Protein AF-A0A532AQA0-F1 (afdb_monomer)

pLDDT: mean 94.75, std 3.96, range [77.88, 98.0]

Secondary structure (DSSP, 8-state):
-EEEEEEEETTEEEEEEE-TTPPPEEEEESSGGGG-

Solvent-accessible surface area (backbone atoms only — not comparable to full-atom values): 2271 Å² total; per-residue (Å²): 121,42,81,80,45,74,48,81,51,100,79,25,27,42,34,34,34,36,43,92,97,48,75,75,45,76,49,78,30,80,38,77,78,70,75,112

Sequence (36 aa):
MVLVGVDGCKAGWIAVCRGPGAAPSTAVFPSFAALL

Radius of gyration: 9.73 Å; Cα contacts (8 Å, |Δi|>4): 64; chains: 1; bounding box: 23×15×24 Å

Structure (mmCIF, N/CA/C/O backbone):
data_AF-A0A532AQA0-F1
#
_entry.id   AF-A0A532AQA0-F1
#
loop_
_atom_site.group_PDB
_atom_site.id
_atom_site.type_symbol
_atom_site.label_atom_id
_atom_site.label_alt_id
_atom_site.label_comp_id
_atom_site.label_asym_id
_atom_site.label_entity_id
_atom_site.label_seq_id
_atom_site.pdbx_PDB_ins_code
_atom_site.Cartn_x
_atom_site.Cartn_y
_atom_site.Cartn_z
_atom_site.occupancy
_atom_site.B_iso_or_equiv
_atom_site.auth_seq_id
_ato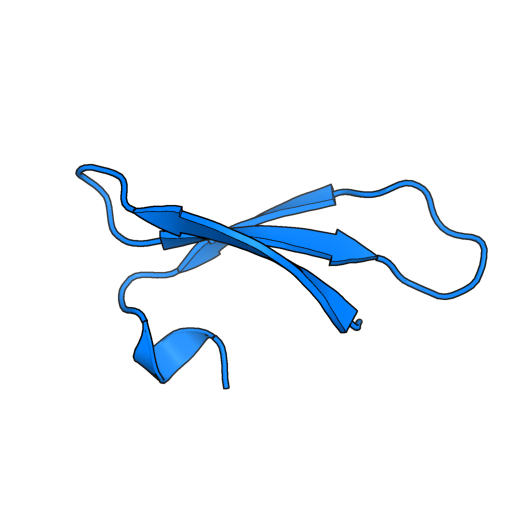m_site.auth_comp_id
_atom_site.auth_asym_id
_atom_site.auth_atom_id
_atom_site.pdbx_PDB_model_num
ATOM 1 N N . MET A 1 1 ? -4.910 -3.827 5.092 1.00 77.88 1 MET A N 1
ATOM 2 C CA . MET A 1 1 ? -4.163 -2.558 5.217 1.00 77.88 1 MET A CA 1
ATOM 3 C C . MET A 1 1 ? -4.741 -1.610 4.181 1.00 77.88 1 MET A C 1
ATOM 5 O O . MET A 1 1 ? -4.851 -2.040 3.044 1.00 77.88 1 MET A O 1
ATOM 9 N N . VAL A 1 2 ? -5.190 -0.411 4.555 1.00 92.25 2 VAL A N 1
ATOM 10 C CA . VAL A 1 2 ? -5.730 0.586 3.607 1.00 92.25 2 VAL A CA 1
ATOM 11 C C . VAL A 1 2 ? -4.813 1.803 3.600 1.00 92.25 2 VAL A C 1
ATOM 13 O O . VAL A 1 2 ? -4.387 2.247 4.668 1.00 92.25 2 VAL A O 1
ATOM 16 N N . LEU A 1 3 ? -4.513 2.332 2.415 1.00 94.88 3 LEU A N 1
ATOM 17 C CA . LEU A 1 3 ? -3.801 3.597 2.258 1.00 94.88 3 LEU A CA 1
ATOM 18 C C . LEU A 1 3 ? -4.753 4.757 2.551 1.00 94.88 3 LEU A C 1
ATOM 20 O O . LEU A 1 3 ? -5.802 4.875 1.924 1.00 94.88 3 LEU A O 1
ATOM 24 N N . VAL A 1 4 ? -4.394 5.598 3.519 1.00 95.69 4 VAL A N 1
ATOM 25 C CA . VAL A 1 4 ? -5.200 6.761 3.937 1.00 95.69 4 VAL A CA 1
ATOM 26 C C . VAL A 1 4 ? -4.519 8.098 3.631 1.00 95.69 4 VAL A C 1
ATOM 28 O O . VAL A 1 4 ? -5.103 9.150 3.867 1.00 95.69 4 VAL A O 1
ATOM 31 N N . GLY A 1 5 ? -3.296 8.064 3.098 1.00 96.56 5 GLY A N 1
ATOM 32 C CA . GLY A 1 5 ? -2.555 9.237 2.645 1.00 96.56 5 GLY A CA 1
ATOM 33 C C . GLY A 1 5 ? -1.238 8.833 1.993 1.00 96.56 5 GLY A C 1
ATOM 34 O O . GLY A 1 5 ? -0.626 7.847 2.406 1.00 96.56 5 GLY A O 1
ATOM 35 N N . VAL A 1 6 ? -0.817 9.577 0.973 1.00 97.12 6 VAL A N 1
ATOM 36 C CA . VAL A 1 6 ? 0.451 9.357 0.269 1.00 97.12 6 VAL A CA 1
ATOM 37 C C . VAL A 1 6 ? 1.091 10.697 -0.078 1.00 97.12 6 VAL A C 1
ATOM 39 O O . VAL A 1 6 ? 0.378 11.642 -0.412 1.00 97.12 6 VAL A O 1
ATOM 42 N N . ASP A 1 7 ? 2.417 10.775 -0.002 1.00 98.00 7 ASP A N 1
ATOM 43 C CA . ASP A 1 7 ? 3.194 11.937 -0.441 1.00 98.00 7 ASP A CA 1
ATOM 44 C C . ASP A 1 7 ? 4.524 11.503 -1.070 1.00 98.00 7 ASP A C 1
ATOM 46 O O . ASP A 1 7 ? 5.088 10.458 -0.723 1.00 98.00 7 ASP A O 1
ATOM 50 N N . GLY A 1 8 ? 5.022 12.299 -2.011 1.00 96.88 8 GLY A N 1
ATOM 51 C CA . GLY A 1 8 ? 6.295 12.056 -2.679 1.00 96.88 8 GLY A CA 1
ATOM 52 C C . GLY A 1 8 ? 7.476 12.513 -1.825 1.00 96.88 8 GLY A C 1
ATOM 53 O O . GLY A 1 8 ? 7.474 13.598 -1.251 1.00 96.88 8 GLY A O 1
ATOM 54 N N . CYS A 1 9 ? 8.537 11.715 -1.777 1.00 95.00 9 CYS A N 1
ATOM 55 C CA . CYS A 1 9 ? 9.804 12.093 -1.162 1.00 95.00 9 CYS A CA 1
ATOM 56 C C . CYS A 1 9 ? 10.980 11.755 -2.090 1.00 95.00 9 CYS A C 1
ATOM 58 O O . CYS A 1 9 ? 10.833 11.074 -3.10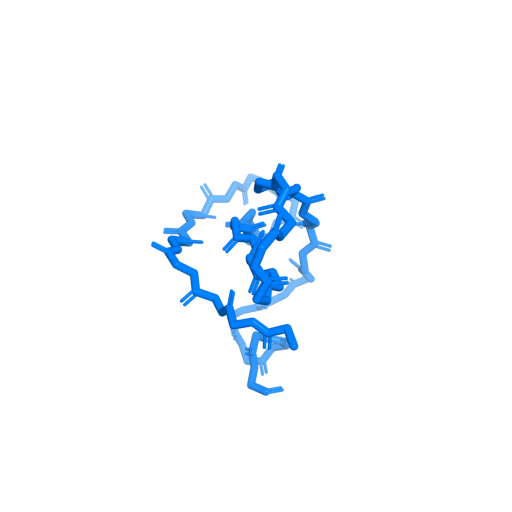2 1.00 95.00 9 CYS A O 1
ATOM 60 N N . LYS A 1 10 ? 12.196 12.198 -1.743 1.00 96.12 10 LYS A N 1
ATOM 61 C CA . LYS A 1 10 ? 13.395 11.904 -2.554 1.00 96.12 10 LYS A CA 1
ATOM 62 C C . LYS A 1 10 ? 13.679 10.395 -2.684 1.00 96.12 10 LYS A C 1
ATOM 64 O O . LYS A 1 10 ? 14.339 9.987 -3.630 1.00 96.12 10 LYS A O 1
ATOM 69 N N . ALA A 1 11 ? 13.184 9.583 -1.748 1.00 94.56 11 ALA A N 1
ATOM 70 C CA . ALA A 1 11 ? 13.357 8.131 -1.729 1.00 94.56 11 ALA A CA 1
ATOM 71 C C . ALA A 1 11 ? 12.176 7.351 -2.348 1.00 94.56 11 ALA A C 1
ATOM 73 O O . ALA A 1 11 ? 12.165 6.125 -2.267 1.00 94.56 11 ALA A O 1
ATOM 74 N N . GLY A 1 12 ? 11.189 8.033 -2.942 1.00 96.62 12 GLY A N 1
ATOM 75 C CA . GLY A 1 12 ? 9.994 7.410 -3.512 1.00 96.62 12 GLY A CA 1
ATOM 76 C C . GLY A 1 12 ? 8.712 7.998 -2.930 1.00 96.62 12 GLY A C 1
ATOM 77 O O . GLY A 1 12 ? 8.474 9.196 -3.052 1.00 96.62 12 GLY A O 1
ATOM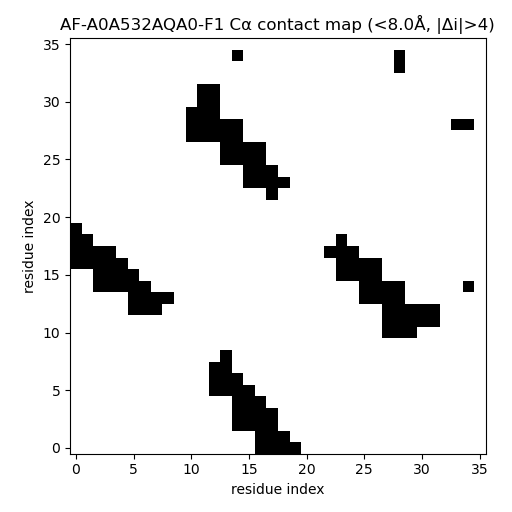 78 N N . TRP A 1 13 ? 7.872 7.159 -2.326 1.00 98.00 13 TRP A N 1
ATOM 79 C CA . TRP A 1 13 ? 6.541 7.528 -1.842 1.00 98.00 13 TRP A CA 1
ATOM 80 C C . TRP A 1 13 ? 6.343 7.109 -0.393 1.00 98.00 13 TRP A C 1
ATOM 82 O O . TRP A 1 13 ? 6.464 5.932 -0.060 1.00 98.00 13 TRP A O 1
ATOM 92 N N . ILE A 1 14 ? 6.020 8.066 0.470 1.00 97.94 14 ILE A N 1
ATOM 93 C CA . ILE A 1 14 ? 5.636 7.808 1.856 1.00 97.94 14 ILE A CA 1
ATOM 94 C C . ILE A 1 14 ? 4.136 7.533 1.872 1.00 97.94 14 ILE A C 1
ATOM 96 O O . ILE A 1 14 ? 3.348 8.343 1.392 1.00 97.94 14 ILE A O 1
ATOM 100 N N . ALA A 1 15 ? 3.743 6.406 2.449 1.00 97.56 15 ALA A N 1
ATOM 101 C CA . ALA A 1 15 ? 2.362 5.972 2.560 1.00 97.56 15 ALA A CA 1
ATOM 102 C C . ALA A 1 15 ? 1.946 5.854 4.025 1.00 97.56 15 ALA A C 1
ATOM 104 O O . ALA A 1 15 ? 2.590 5.145 4.801 1.00 97.56 15 ALA A O 1
ATOM 105 N N . VAL A 1 16 ? 0.838 6.499 4.389 1.00 97.19 16 VAL A N 1
ATOM 106 C CA . VAL A 1 16 ? 0.149 6.277 5.661 1.00 97.19 16 VAL A CA 1
ATOM 107 C C . VAL A 1 16 ? -0.836 5.133 5.477 1.00 97.19 16 VAL A C 1
ATOM 109 O O . VAL A 1 16 ? -1.762 5.197 4.665 1.00 97.19 16 VAL A O 1
ATOM 112 N N . CYS A 1 17 ? -0.646 4.088 6.265 1.00 95.25 17 CYS A N 1
ATOM 113 C CA . 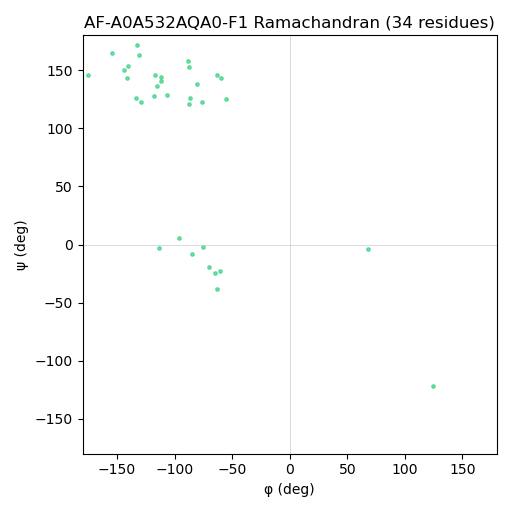CYS A 1 17 ? -1.430 2.874 6.232 1.00 95.25 17 CYS A CA 1
ATOM 114 C C . CYS A 1 17 ? -2.263 2.747 7.503 1.00 95.25 17 CYS A C 1
ATOM 116 O O . CYS A 1 17 ? -1.785 3.027 8.603 1.00 95.25 17 CYS A O 1
ATOM 118 N N . ARG A 1 18 ? -3.501 2.272 7.373 1.00 95.12 18 ARG A N 1
ATOM 119 C CA . ARG A 1 18 ? -4.370 1.999 8.519 1.00 95.12 18 ARG A CA 1
ATOM 120 C C . ARG A 1 18 ? -5.042 0.638 8.384 1.00 95.12 18 ARG A C 1
ATOM 122 O O . ARG A 1 18 ? -5.668 0.325 7.371 1.00 95.12 18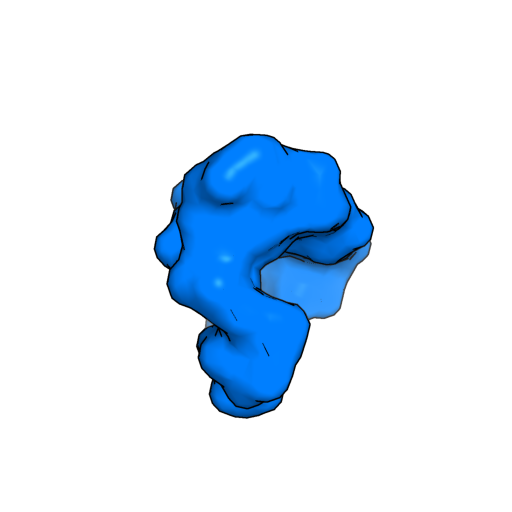 ARG A O 1
ATOM 129 N N . GLY A 1 19 ? -4.886 -0.192 9.411 1.00 92.56 19 GLY A N 1
ATOM 130 C CA . GLY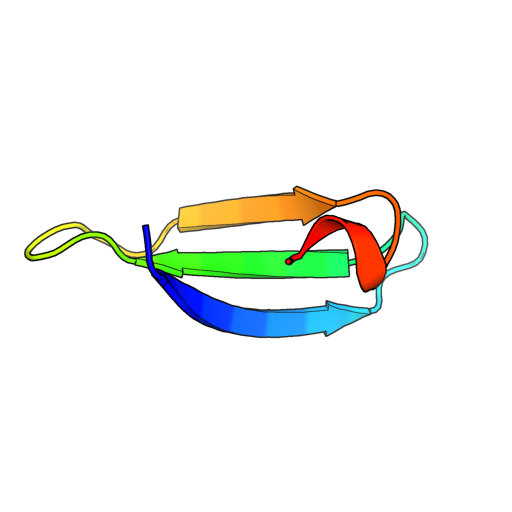 A 1 19 ? -5.696 -1.394 9.616 1.00 92.56 19 GLY A CA 1
ATOM 131 C C . GLY A 1 19 ? -6.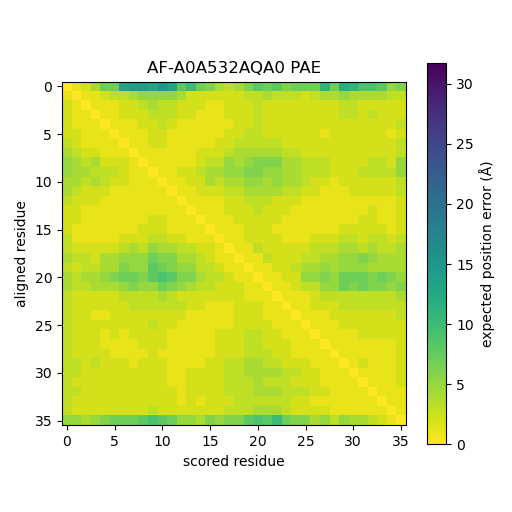967 -1.076 10.416 1.00 92.56 19 GLY A C 1
ATOM 132 O O . GLY A 1 19 ? -6.990 -0.074 11.136 1.00 92.56 19 GLY A O 1
ATOM 133 N N . PRO A 1 20 ? -8.024 -1.902 10.333 1.00 91.50 20 PRO A N 1
ATOM 134 C CA . PRO A 1 20 ? -9.204 -1.746 11.182 1.00 91.50 20 PRO A CA 1
ATOM 135 C C . PRO A 1 20 ? -8.815 -1.740 12.666 1.00 91.50 20 PRO A C 1
ATOM 137 O O . PRO A 1 20 ? -8.124 -2.643 13.125 1.00 91.50 20 PRO A O 1
ATOM 140 N N . GLY A 1 21 ? -9.211 -0.698 13.400 1.00 92.31 21 GLY A N 1
ATOM 141 C CA . GLY A 1 21 ? -8.902 -0.547 14.829 1.00 92.31 21 GLY A CA 1
ATOM 142 C C . GLY A 1 21 ? -7.424 -0.309 15.176 1.00 92.31 21 GLY A C 1
ATOM 143 O O . GLY A 1 21 ? -7.118 -0.066 16.339 1.00 92.31 21 GLY A O 1
ATOM 144 N N . ALA A 1 22 ? -6.513 -0.334 14.200 1.00 92.56 22 ALA A N 1
ATOM 145 C CA . ALA A 1 22 ? -5.089 -0.111 14.420 1.00 92.56 22 ALA A CA 1
ATOM 146 C C . ALA A 1 22 ? -4.729 1.381 14.355 1.00 92.56 22 ALA A C 1
ATOM 148 O O . ALA A 1 22 ? -5.370 2.173 13.649 1.00 92.56 22 ALA A O 1
ATOM 149 N N . ALA A 1 23 ? -3.658 1.748 15.063 1.00 95.56 23 ALA A N 1
ATOM 150 C CA . ALA A 1 23 ? -3.014 3.041 14.888 1.00 95.56 23 ALA A CA 1
ATOM 151 C C . ALA A 1 23 ? -2.435 3.155 13.461 1.00 95.56 23 ALA A C 1
ATOM 153 O O . ALA A 1 23 ? -1.990 2.146 12.904 1.00 95.56 23 ALA A O 1
ATOM 154 N N . PRO A 1 24 ? -2.438 4.355 12.854 1.00 96.12 24 PRO A N 1
ATOM 155 C CA . PRO A 1 24 ? -1.771 4.572 11.579 1.00 96.12 24 PRO A CA 1
ATOM 156 C C . PRO A 1 24 ? -0.272 4.270 11.671 1.00 96.12 24 PRO A C 1
ATOM 158 O O . PRO A 1 24 ? 0.369 4.582 12.675 1.00 96.12 24 PRO A O 1
ATOM 161 N N . SER A 1 25 ? 0.288 3.711 10.605 1.00 96.56 25 SER A N 1
ATOM 162 C CA . SER A 1 25 ? 1.729 3.505 10.442 1.00 96.56 25 SER A CA 1
ATOM 163 C C . SER A 1 25 ? 2.195 4.021 9.085 1.00 96.56 25 SER A C 1
ATOM 165 O O . SER A 1 25 ? 1.382 4.260 8.191 1.00 96.56 25 SER A O 1
ATOM 167 N N . THR A 1 26 ? 3.503 4.221 8.931 1.00 96.12 26 THR A N 1
ATOM 168 C CA . THR A 1 26 ? 4.099 4.716 7.687 1.00 96.12 26 THR A CA 1
ATOM 169 C C . THR A 1 26 ? 5.045 3.697 7.066 1.00 96.12 26 THR A C 1
ATOM 171 O O . THR A 1 26 ? 5.738 2.960 7.767 1.00 96.12 26 THR A O 1
ATOM 174 N N . ALA A 1 27 ? 5.080 3.670 5.736 1.00 95.62 27 ALA A N 1
ATOM 175 C CA . ALA A 1 27 ? 6.041 2.900 4.952 1.00 95.62 27 ALA A CA 1
ATOM 176 C C . ALA A 1 27 ? 6.505 3.711 3.734 1.00 95.62 27 ALA A C 1
ATOM 178 O O . ALA A 1 27 ? 5.779 4.586 3.259 1.00 95.62 27 ALA A O 1
ATOM 179 N N . VAL A 1 28 ? 7.716 3.429 3.243 1.00 96.75 28 VAL A N 1
ATOM 180 C CA . VAL A 1 28 ? 8.269 4.046 2.028 1.00 96.75 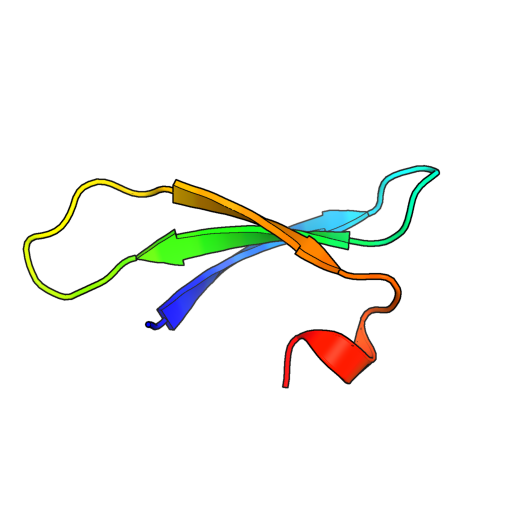28 VAL A CA 1
ATOM 181 C C . VAL A 1 28 ? 8.261 3.023 0.902 1.00 96.75 28 VAL A C 1
ATOM 183 O O . VAL A 1 28 ? 8.771 1.916 1.060 1.00 96.75 28 VAL A O 1
ATOM 186 N N . PHE A 1 29 ? 7.706 3.417 -0.236 1.00 97.06 29 PHE A N 1
ATOM 187 C CA . PHE A 1 29 ? 7.624 2.621 -1.450 1.00 97.06 29 PHE A CA 1
ATOM 188 C C . PHE A 1 29 ? 8.515 3.235 -2.534 1.00 97.06 29 PHE A C 1
ATOM 190 O O . PHE A 1 29 ? 8.599 4.460 -2.630 1.00 97.06 29 PHE A O 1
ATOM 197 N N . PRO A 1 30 ? 9.171 2.424 -3.381 1.00 97.31 30 PRO A N 1
ATOM 198 C CA . PRO A 1 30 ? 10.125 2.930 -4.370 1.00 97.31 30 PRO A CA 1
ATOM 199 C C . PRO A 1 30 ? 9.459 3.717 -5.511 1.00 97.31 30 PRO A C 1
ATOM 201 O O . PRO A 1 30 ? 10.124 4.480 -6.206 1.00 97.31 30 PRO A O 1
ATOM 204 N N . SER A 1 31 ? 8.155 3.537 -5.734 1.00 96.69 31 SER A N 1
ATOM 205 C CA . SER A 1 31 ? 7.405 4.199 -6.802 1.00 96.69 31 SER A CA 1
ATOM 206 C C . SER A 1 31 ? 5.922 4.312 -6.453 1.00 96.69 31 SER A C 1
ATOM 208 O O . SER A 1 31 ? 5.430 3.610 -5.573 1.00 96.69 31 SER A O 1
ATOM 210 N N . PHE A 1 32 ? 5.197 5.166 -7.182 1.00 94.81 32 PHE A N 1
ATOM 211 C CA . PHE A 1 32 ? 3.750 5.306 -7.014 1.00 94.81 32 PHE A CA 1
ATOM 212 C C . PHE A 1 32 ? 3.012 4.008 -7.369 1.00 94.81 32 PHE A C 1
ATOM 214 O O . PHE A 1 32 ? 2.075 3.620 -6.689 1.00 94.81 32 PHE A O 1
ATOM 221 N N . ALA A 1 33 ? 3.467 3.298 -8.407 1.00 95.94 33 ALA A N 1
ATOM 222 C CA . ALA A 1 33 ? 2.863 2.037 -8.834 1.00 95.94 33 ALA A CA 1
ATOM 223 C C . ALA A 1 33 ? 2.991 0.922 -7.781 1.00 95.94 33 ALA A C 1
ATOM 225 O O . ALA A 1 33 ? 2.172 0.014 -7.761 1.00 95.94 33 ALA A O 1
ATOM 226 N N . ALA A 1 34 ? 3.988 1.000 -6.893 1.00 95.69 34 ALA A N 1
ATOM 227 C CA . ALA A 1 34 ? 4.154 0.056 -5.790 1.00 95.69 34 ALA A CA 1
ATOM 228 C C . ALA A 1 34 ? 3.156 0.278 -4.631 1.00 95.69 34 ALA A C 1
ATOM 230 O O . ALA A 1 34 ? 3.188 -0.474 -3.663 1.00 95.69 34 ALA A O 1
ATOM 231 N N . LEU A 1 35 ? 2.296 1.302 -4.715 1.00 92.62 35 LEU A N 1
ATOM 232 C CA . LEU A 1 35 ? 1.206 1.562 -3.768 1.00 92.62 35 LEU A CA 1
ATOM 233 C C . LEU A 1 35 ? -0.079 0.769 -4.088 1.00 92.62 35 LEU A C 1
ATOM 235 O O . LEU A 1 35 ? -1.030 0.846 -3.311 1.00 92.62 35 LEU A O 1
ATOM 239 N N . LEU A 1 36 ? -0.126 0.081 -5.238 1.00 82.56 36 LEU A N 1
ATOM 240 C CA . LEU A 1 36 ? -1.270 -0.710 -5.711 1.00 82.56 36 LEU A CA 1
ATOM 241 C C . LEU A 1 36 ? -1.379 -2.067 -5.004 1.00 82.56 36 LEU A C 1
ATOM 243 O O . LEU A 1 36 ? -0.331 -2.725 -4.816 1.00 82.56 36 LEU A O 1
#

Mean predicted aligned error: 2.46 Å

Nearest PDB structures (foldseek):
  4d7e-assembly2_A  TM=8.397E-01  e=3.094E+00  Nocardia farcinica IFM 10152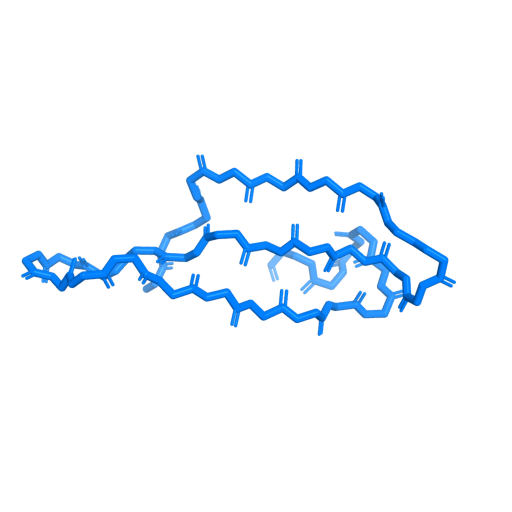
  7ouc-assembly1_AAA  TM=7.681E-01  e=9.585E+00  Streptomyces sp. JP95
  3gxz-assembly1_B  TM=5.809E-01  e=8.391E+00  Nostoc ellipsosporum

Foldseek 3Di:
DDFPDWDADPQEIWTWDDDVVDDIDIDHDNYPVRND